Protein AF-A0A4V2EJ54-F1 (afdb_monomer)

Sequence (117 aa):
QKVIKNVDFNVNDDEEFTTFAYDKGTIFVTPNRIEYFEKGKPKRVYKIKLKEEDKMTYDEKNKNLILIREKAIAVLNPDKGLGIDETKRIKFRKPKTITTIETRDNGYFINGNWEYA

Foldseek 3Di:
DDDPPPAPPPDDPPWDKDWQDDPQFIWIDTPFKIWTDGPPDRDTPDMDGDDPLKAWDADPVVRWIWIDDDQWIATDDVVVVGDPVNIHRHGDPCSSQFDDWDDDPPDIDTDGDDDDD

Mean predicted aligned error: 8.37 Å

Radius of gyration: 15.28 Å; Cα contacts (8 Å, |Δi|>4): 190; chains: 1; bounding box: 37×32×45 Å

pLDDT: mean 79.63, std 14.42, range [30.09, 94.06]

Secondary structure (DSSP, 8-state):
----TT------TT---EEEE-SSEEEEEETTEEEEEETT-SSEEEEEE--TT-EEEEETTTTEEEEEETTEEEEEBTTTTB-STT-B----SSGGGEEEEEEETTEEEEEE-----

Nearest PDB structures (foldseek):
  4exv-assembly1_A  TM=5.402E-01  e=2.520E-01  Kluyveromyces lactis NRRL Y-1140
  4uuy-assembly1_A  TM=4.907E-01  e=5.711E-01  Saccharomyces cerevisiae
  9hcj-assembly1_T0  TM=4.317E-01  e=3.495E-01  Dictyostelium discoideum
  6v9g-assembly2_B  TM=5.626E-01  e=8.367E-01  Homo sapiens
  9hcj-assembly1_T1  TM=4.588E-01  e=6.031E-01  Dictyostelium discoideum

Organism: NCBI:txid161398

Solvent-accessible surface area (backbone atoms only — not comparable to full-atom values): 7287 Å² total; per-residue (Å²): 136,89,77,76,90,83,66,89,70,96,61,60,98,85,58,67,69,52,76,48,85,50,91,51,24,36,40,40,36,40,88,54,32,38,37,33,30,43,63,97,46,95,58,68,76,50,76,45,80,52,55,92,85,46,44,73,42,75,35,76,92,78,58,33,42,37,36,40,45,80,49,30,37,33,45,38,25,67,74,80,72,27,34,86,86,59,43,52,71,49,80,52,93,62,44,90,35,54,77,50,68,44,79,52,101,89,48,78,49,76,44,56,71,80,82,89,129

Structure (mmCIF, N/CA/C/O backbone):
data_AF-A0A4V2EJ54-F1
#
_entry.id   AF-A0A4V2EJ54-F1
#
loop_
_atom_site.group_PDB
_atom_site.id
_atom_site.type_symbol
_atom_site.label_atom_id
_atom_site.label_alt_id
_atom_site.label_comp_id
_atom_site.label_asym_id
_atom_site.label_entity_id
_atom_site.label_seq_id
_atom_site.pdbx_PDB_ins_code
_atom_site.Cartn_x
_atom_site.Cartn_y
_atom_site.Cartn_z
_atom_site.occupancy
_atom_site.B_iso_or_equiv
_atom_site.auth_seq_id
_atom_site.auth_comp_id
_atom_site.auth_asym_id
_atom_site.auth_atom_id
_atom_site.pdbx_PDB_model_num
ATOM 1 N N . GLN A 1 1 ? -8.974 18.017 0.670 1.00 36.72 1 GLN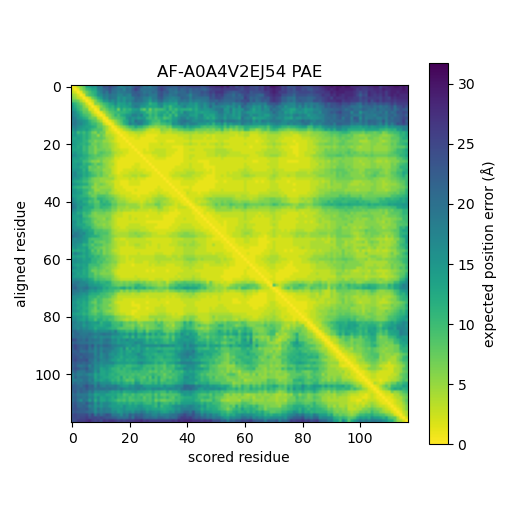 A N 1
ATOM 2 C CA . GLN A 1 1 ? -8.473 16.850 1.431 1.00 36.72 1 GLN A CA 1
ATOM 3 C C . GLN A 1 1 ? -9.160 16.814 2.794 1.00 36.72 1 GLN A C 1
ATOM 5 O O . GLN A 1 1 ? -9.015 17.761 3.555 1.00 36.72 1 GLN A O 1
ATOM 10 N N . LYS A 1 2 ? -9.977 15.792 3.091 1.00 30.09 2 LYS A N 1
ATOM 11 C CA . LYS A 1 2 ? -10.577 15.605 4.426 1.00 30.09 2 LYS A CA 1
ATOM 12 C C . LYS A 1 2 ? -9.641 14.719 5.249 1.00 30.09 2 LYS A C 1
ATOM 14 O O . LYS A 1 2 ? -9.600 13.514 5.036 1.00 30.09 2 LYS A O 1
ATOM 19 N N . VAL A 1 3 ? -8.881 15.334 6.150 1.00 36.91 3 VAL A N 1
ATOM 20 C CA . VAL A 1 3 ? -8.030 14.640 7.125 1.00 36.91 3 VAL A CA 1
ATOM 21 C C . VAL A 1 3 ? -8.931 14.026 8.199 1.00 36.91 3 VAL A C 1
ATOM 23 O O . VAL A 1 3 ? -9.763 14.718 8.791 1.00 36.91 3 VAL A O 1
ATOM 26 N N . ILE A 1 4 ? -8.809 12.719 8.427 1.00 40.97 4 ILE A N 1
ATOM 27 C CA . ILE A 1 4 ? -9.497 12.022 9.519 1.00 40.97 4 ILE A CA 1
ATOM 28 C C . ILE A 1 4 ? -8.817 12.450 10.824 1.00 40.97 4 ILE A C 1
ATOM 30 O O . ILE A 1 4 ? -7.644 12.170 11.035 1.00 40.97 4 ILE A O 1
ATOM 34 N N . LYS A 1 5 ? -9.552 13.159 11.688 1.00 40.78 5 LYS A N 1
ATOM 35 C CA . LYS A 1 5 ? -9.011 13.905 12.840 1.00 40.78 5 LYS A CA 1
ATOM 36 C C . LYS A 1 5 ? -8.536 13.080 14.052 1.00 40.78 5 LYS A C 1
ATOM 38 O O . LYS A 1 5 ? -8.125 13.686 15.027 1.00 40.78 5 LYS A O 1
ATOM 43 N N . ASN A 1 6 ? -8.565 11.746 14.024 1.00 42.59 6 ASN A N 1
ATOM 44 C CA . ASN A 1 6 ? -8.387 10.934 15.244 1.00 42.59 6 ASN A CA 1
ATOM 45 C C . ASN A 1 6 ? -7.373 9.780 15.116 1.00 42.59 6 ASN A C 1
ATOM 47 O O . ASN A 1 6 ? -7.458 8.812 15.869 1.00 42.59 6 ASN A O 1
ATOM 51 N N . VAL A 1 7 ? -6.434 9.849 14.172 1.00 50.72 7 VAL A N 1
ATOM 52 C CA . VAL A 1 7 ? -5.283 8.935 14.150 1.00 50.72 7 VAL A CA 1
ATOM 53 C C . VAL A 1 7 ? -4.035 9.789 14.279 1.00 50.72 7 VAL A C 1
ATOM 55 O O . VAL A 1 7 ? -3.739 10.582 13.390 1.00 50.72 7 VAL A O 1
ATOM 58 N N . ASP A 1 8 ? -3.352 9.653 15.413 1.00 51.66 8 ASP A N 1
ATOM 59 C CA . ASP A 1 8 ? -2.057 10.285 15.637 1.00 51.66 8 ASP A CA 1
ATOM 60 C C . ASP A 1 8 ? -1.022 9.487 14.839 1.00 51.66 8 ASP A C 1
ATOM 62 O O . ASP A 1 8 ? -0.525 8.437 15.263 1.00 51.66 8 ASP A O 1
ATOM 66 N N . PHE A 1 9 ? -0.832 9.890 13.584 1.00 61.06 9 PHE A N 1
ATOM 67 C CA . PHE A 1 9 ? 0.177 9.285 12.739 1.00 61.06 9 PHE A CA 1
ATOM 68 C C . PHE A 1 9 ? 1.531 9.735 13.279 1.00 61.06 9 PHE A C 1
ATOM 70 O O . PHE A 1 9 ? 1.836 10.922 13.298 1.00 61.06 9 PHE A O 1
ATOM 77 N N . ASN A 1 10 ? 2.352 8.782 13.717 1.00 57.56 10 ASN A N 1
ATOM 78 C CA . ASN A 1 10 ? 3.734 9.070 14.076 1.00 57.56 10 ASN A CA 1
ATOM 79 C C . ASN A 1 10 ? 4.522 9.295 12.774 1.00 57.56 10 ASN A C 1
ATOM 81 O O . ASN A 1 10 ? 5.034 8.350 12.157 1.00 57.56 10 ASN A O 1
ATOM 85 N N . VAL A 1 11 ? 4.481 10.536 12.306 1.00 59.34 11 VAL A N 1
ATOM 86 C CA . VAL A 1 11 ? 5.143 11.051 11.108 1.00 59.34 11 VAL A CA 1
ATOM 87 C C . VAL A 1 11 ? 6.097 12.126 11.600 1.00 59.34 11 VAL A C 1
ATOM 89 O O . VAL A 1 11 ? 5.705 12.959 12.411 1.00 59.34 11 VAL A O 1
ATOM 92 N N . ASN A 1 12 ? 7.350 12.091 11.152 1.00 60.97 12 ASN A N 1
ATOM 93 C CA . ASN A 1 12 ? 8.217 13.249 11.348 1.00 60.97 12 ASN A CA 1
ATOM 94 C C . ASN A 1 12 ? 7.620 14.422 10.562 1.00 60.97 12 ASN A C 1
ATOM 96 O O . ASN A 1 12 ? 7.111 14.196 9.467 1.00 60.97 12 ASN A O 1
ATOM 100 N N . ASP A 1 13 ? 7.721 15.648 11.075 1.00 59.78 13 ASP A N 1
ATOM 101 C CA . ASP A 1 13 ? 7.130 16.836 10.435 1.00 59.78 13 ASP A CA 1
ATOM 102 C C . ASP A 1 13 ? 7.590 17.046 8.972 1.00 59.78 13 ASP A C 1
ATOM 104 O O . ASP A 1 13 ? 6.872 17.657 8.184 1.00 59.78 13 ASP A O 1
ATOM 108 N N . ASP A 1 14 ? 8.733 16.466 8.584 1.00 65.00 14 ASP A N 1
ATOM 109 C CA . ASP A 1 14 ? 9.305 16.528 7.230 1.00 65.00 14 ASP A CA 1
ATOM 110 C C . ASP A 1 14 ? 8.939 15.339 6.313 1.00 65.00 14 ASP A C 1
ATOM 112 O O . ASP A 1 14 ? 9.364 15.290 5.157 1.00 65.00 14 ASP A O 1
ATOM 116 N N . GLU A 1 15 ? 8.212 14.325 6.796 1.00 74.88 15 GLU A N 1
ATOM 117 C CA . GLU A 1 15 ? 7.896 13.136 5.993 1.00 74.88 15 GLU A CA 1
ATOM 118 C C . GLU A 1 15 ? 6.590 13.333 5.207 1.00 74.88 15 GLU A C 1
ATOM 120 O O . GLU A 1 15 ? 5.494 13.363 5.768 1.00 74.88 15 GLU A O 1
ATOM 125 N N . GLU A 1 16 ? 6.704 13.409 3.876 1.00 83.31 16 GLU A N 1
ATOM 126 C CA . GLU A 1 16 ? 5.542 13.408 2.986 1.00 83.31 16 GLU A CA 1
ATOM 127 C C . GLU A 1 16 ? 4.698 12.145 3.189 1.00 83.31 16 GLU A C 1
ATOM 129 O O . GLU A 1 16 ? 5.204 11.019 3.265 1.00 83.31 16 GLU A O 1
ATOM 134 N N . PHE A 1 17 ? 3.380 12.322 3.238 1.00 88.62 17 PHE A N 1
ATOM 135 C CA . PHE A 1 17 ? 2.457 11.212 3.394 1.00 88.62 17 PHE A CA 1
ATOM 136 C C . PHE A 1 17 ? 1.176 11.401 2.587 1.00 88.62 17 PHE A C 1
ATOM 138 O O . PHE A 1 17 ? 0.749 12.506 2.259 1.00 88.62 17 PHE A O 1
ATOM 145 N N . THR A 1 18 ? 0.524 10.283 2.288 1.00 91.75 18 THR A N 1
ATOM 146 C CA . THR A 1 18 ? -0.803 10.223 1.677 1.00 91.75 18 THR A CA 1
ATOM 147 C C . THR A 1 18 ? -1.683 9.275 2.480 1.00 91.75 18 THR A C 1
ATOM 149 O O . THR A 1 18 ? -1.222 8.268 3.017 1.00 91.75 18 THR A O 1
ATOM 152 N N . THR A 1 19 ? -2.973 9.591 2.573 1.00 92.88 19 THR A N 1
ATOM 153 C CA . THR A 1 19 ? -3.962 8.733 3.232 1.00 92.88 19 THR A CA 1
ATOM 154 C C . THR A 1 19 ? -5.067 8.335 2.269 1.00 92.88 19 THR A C 1
ATOM 156 O O . THR A 1 19 ? -5.546 9.141 1.473 1.00 92.88 19 THR A O 1
ATOM 159 N N . PHE A 1 20 ? -5.492 7.081 2.379 1.00 93.31 20 PHE A N 1
ATOM 160 C CA . PHE A 1 20 ? -6.612 6.512 1.646 1.00 93.31 20 PHE A CA 1
ATOM 161 C C . PHE A 1 20 ? -7.670 6.076 2.657 1.00 93.31 20 PHE A C 1
ATOM 163 O O . PHE A 1 20 ? -7.433 5.189 3.482 1.00 93.31 20 PHE A O 1
ATOM 170 N N . ALA A 1 21 ? -8.821 6.744 2.620 1.00 92.62 21 ALA A N 1
ATOM 171 C CA . ALA A 1 21 ? -9.935 6.474 3.518 1.00 92.62 21 ALA A CA 1
ATOM 172 C C . ALA A 1 21 ? -10.819 5.343 2.974 1.00 92.62 21 ALA A C 1
ATOM 174 O O . ALA A 1 21 ? -11.231 5.369 1.813 1.00 92.62 21 ALA A O 1
ATOM 175 N N . TYR A 1 22 ? -11.139 4.397 3.850 1.00 92.81 22 TYR A N 1
ATOM 176 C CA . TYR A 1 22 ? -12.012 3.249 3.622 1.00 92.81 22 TYR A CA 1
ATOM 177 C C . 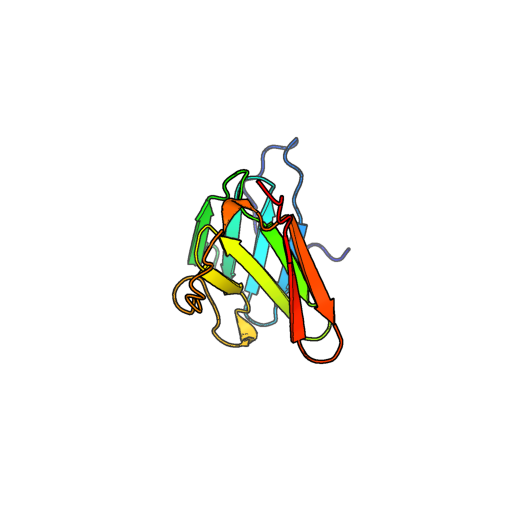TYR A 1 22 ? -13.122 3.241 4.675 1.00 92.81 22 TYR A C 1
ATOM 179 O O . TYR A 1 22 ? -13.004 3.887 5.723 1.00 92.81 22 TYR A O 1
ATOM 187 N N . ASP A 1 23 ? -14.189 2.485 4.444 1.00 93.56 23 ASP A N 1
ATOM 188 C CA . ASP A 1 23 ? -15.284 2.396 5.415 1.00 93.56 23 ASP A CA 1
ATOM 189 C C . ASP A 1 23 ? -14.835 1.683 6.702 1.00 93.56 23 ASP A C 1
ATOM 191 O O . ASP A 1 23 ? -15.199 2.097 7.812 1.00 93.56 23 ASP A O 1
ATOM 195 N N . LYS A 1 24 ? -13.981 0.659 6.564 1.00 93.38 24 LYS A N 1
ATOM 196 C CA . LYS A 1 24 ? -13.410 -0.121 7.673 1.00 93.38 24 LYS A CA 1
ATOM 197 C C . LYS A 1 24 ? -12.165 0.498 8.309 1.00 93.38 24 LYS A C 1
ATOM 199 O O . LYS A 1 24 ? -11.767 0.056 9.385 1.00 93.38 24 LYS A O 1
ATOM 204 N N . GLY A 1 25 ? -11.553 1.521 7.714 1.00 93.06 25 GLY A N 1
ATOM 205 C CA . GLY A 1 25 ? -10.349 2.126 8.283 1.00 93.06 25 GLY A CA 1
ATOM 206 C C . GLY A 1 25 ? -9.601 3.059 7.342 1.00 93.06 25 GLY A C 1
ATOM 207 O O . GLY A 1 25 ? -10.166 3.658 6.436 1.00 93.06 25 GLY A O 1
ATOM 208 N N . THR A 1 26 ? -8.311 3.247 7.581 1.00 93.94 26 THR A N 1
ATOM 209 C CA . THR A 1 26 ? -7.466 4.149 6.789 1.00 93.94 26 THR A CA 1
ATOM 210 C C . THR A 1 26 ? -6.147 3.475 6.479 1.00 93.94 26 THR A C 1
ATOM 212 O O . THR A 1 26 ? -5.495 2.935 7.375 1.00 93.94 26 THR A O 1
ATOM 215 N N . ILE A 1 27 ? -5.754 3.519 5.208 1.00 94.06 27 ILE A N 1
ATOM 216 C CA . ILE A 1 27 ? -4.391 3.194 4.807 1.00 94.06 27 ILE A CA 1
ATOM 217 C C . ILE A 1 27 ? -3.592 4.491 4.771 1.00 94.06 27 ILE A C 1
ATOM 219 O O . ILE A 1 27 ? -3.971 5.452 4.104 1.00 94.06 27 ILE A O 1
ATOM 223 N N . PHE A 1 28 ? -2.486 4.493 5.493 1.00 93.50 28 PHE A N 1
ATOM 224 C CA . PHE A 1 28 ? -1.510 5.564 5.557 1.00 93.50 28 PHE A CA 1
ATOM 225 C C . PHE A 1 28 ? -0.258 5.149 4.790 1.00 93.50 28 PHE A C 1
ATOM 227 O O . PHE A 1 28 ? 0.197 4.010 4.908 1.00 93.50 28 PHE A O 1
ATOM 234 N N . VAL A 1 29 ? 0.282 6.058 3.989 1.00 92.81 29 VAL A N 1
ATOM 235 C CA . VAL A 1 29 ? 1.386 5.789 3.070 1.00 92.81 29 VAL A CA 1
ATOM 236 C C . VAL A 1 29 ? 2.426 6.891 3.185 1.00 92.81 29 VAL A C 1
ATOM 238 O O . VAL A 1 29 ? 2.085 8.065 3.092 1.00 92.81 29 VAL A O 1
ATOM 241 N N . THR A 1 30 ? 3.688 6.502 3.316 1.00 91.31 30 THR A N 1
ATOM 242 C CA . THR A 1 30 ? 4.865 7.371 3.171 1.00 91.31 30 THR A CA 1
ATOM 243 C C . THR A 1 30 ? 5.820 6.756 2.145 1.00 91.31 30 THR A C 1
ATOM 245 O O . THR A 1 30 ? 5.611 5.599 1.758 1.00 91.31 30 THR A O 1
ATOM 248 N N . PRO A 1 31 ? 6.901 7.446 1.736 1.00 89.12 31 PRO A N 1
ATOM 249 C CA . PRO A 1 31 ? 7.917 6.866 0.855 1.00 89.12 31 PRO A CA 1
ATOM 250 C C . PRO A 1 31 ? 8.482 5.527 1.355 1.00 89.12 31 PRO A C 1
ATOM 252 O O . PRO A 1 31 ? 8.879 4.675 0.566 1.00 89.12 31 PRO A O 1
ATOM 255 N N . ASN A 1 32 ? 8.478 5.312 2.674 1.00 90.88 32 ASN A N 1
ATOM 256 C CA . ASN A 1 32 ? 9.165 4.193 3.313 1.00 90.88 32 ASN A CA 1
ATOM 257 C C . ASN A 1 32 ? 8.221 3.136 3.897 1.00 90.88 32 ASN A C 1
ATOM 259 O O . ASN A 1 32 ? 8.680 2.064 4.313 1.00 90.88 32 ASN A O 1
ATOM 263 N N . ARG A 1 33 ? 6.914 3.413 4.008 1.00 92.38 33 ARG A N 1
ATOM 264 C CA . ARG A 1 33 ? 5.973 2.476 4.635 1.00 92.38 33 ARG A CA 1
ATOM 265 C C . ARG A 1 33 ? 4.526 2.646 4.196 1.00 92.38 33 ARG A C 1
ATOM 267 O O . ARG A 1 33 ? 4.078 3.737 3.876 1.00 92.38 33 ARG A O 1
ATOM 274 N N . ILE A 1 34 ? 3.785 1.548 4.309 1.00 92.75 34 ILE A N 1
ATOM 275 C CA . ILE A 1 34 ? 2.322 1.517 4.286 1.00 92.75 34 ILE A CA 1
ATOM 276 C C . ILE A 1 34 ? 1.845 0.977 5.633 1.00 92.75 34 ILE A C 1
ATOM 278 O O . ILE A 1 34 ? 2.340 -0.047 6.105 1.00 92.75 34 ILE A O 1
ATOM 282 N N . GLU A 1 35 ? 0.876 1.635 6.250 1.00 93.31 35 GLU A N 1
ATOM 283 C CA . GLU A 1 35 ? 0.266 1.226 7.513 1.00 93.31 35 GLU A CA 1
ATOM 284 C C . GLU A 1 35 ? -1.256 1.202 7.365 1.00 93.31 35 GLU A C 1
ATOM 286 O O . GLU A 1 35 ? -1.833 2.041 6.677 1.00 93.31 35 GLU A O 1
ATOM 291 N N . TYR A 1 36 ? -1.916 0.234 7.999 1.00 93.06 36 TYR A N 1
ATOM 292 C CA . TYR A 1 36 ? -3.377 0.182 8.055 1.00 93.06 36 TYR A CA 1
ATOM 293 C C . TYR A 1 36 ? -3.866 0.336 9.488 1.00 93.06 36 TYR A C 1
ATOM 295 O O . TYR A 1 36 ? -3.412 -0.370 10.392 1.00 93.06 36 TYR A O 1
ATOM 303 N N . PHE A 1 37 ? -4.824 1.239 9.666 1.00 92.50 37 PHE A N 1
ATOM 304 C CA . PHE A 1 37 ? -5.506 1.510 10.922 1.00 92.50 37 PHE A CA 1
ATOM 305 C C . PHE A 1 37 ? -6.985 1.185 10.756 1.00 92.50 37 PHE A C 1
ATOM 307 O O . PHE A 1 37 ? -7.666 1.773 9.917 1.00 92.50 37 PHE A O 1
ATOM 314 N N . GLU A 1 38 ? -7.484 0.247 11.554 1.00 93.25 38 GLU A N 1
ATOM 315 C CA . GLU A 1 38 ? -8.905 -0.083 11.567 1.00 93.25 38 GLU A CA 1
ATOM 316 C C . GLU A 1 38 ? -9.701 1.008 12.287 1.00 93.25 38 GLU A C 1
ATOM 318 O O . GLU A 1 38 ? -9.274 1.563 13.303 1.00 93.25 38 GLU A O 1
ATOM 323 N N . LYS A 1 39 ? -10.883 1.323 11.761 1.00 91.88 39 LYS A N 1
ATOM 324 C CA . LYS A 1 39 ? -11.743 2.373 12.299 1.00 91.88 39 LYS A CA 1
ATOM 325 C C . LYS A 1 39 ? -12.125 2.063 13.747 1.00 91.88 39 LYS A C 1
ATOM 327 O O . LYS A 1 39 ? -12.607 0.981 14.062 1.00 91.88 39 LYS A O 1
ATOM 332 N N . GLY A 1 40 ? -11.925 3.042 14.627 1.00 88.38 40 GLY A N 1
ATOM 333 C CA . GLY A 1 40 ? -12.211 2.908 16.058 1.00 88.38 40 GLY A CA 1
ATOM 334 C C . GLY A 1 40 ? -11.140 2.159 16.856 1.00 88.38 40 GLY A C 1
ATOM 335 O O . GLY A 1 40 ? -11.275 2.056 18.073 1.00 88.38 40 GLY A O 1
ATOM 336 N N . LYS A 1 41 ? -10.062 1.677 16.218 1.00 87.62 41 LYS A N 1
ATOM 337 C CA . LYS A 1 41 ? -8.916 1.091 16.918 1.00 87.62 41 LYS A CA 1
ATOM 338 C C . LYS A 1 41 ? -7.724 2.053 16.895 1.00 87.62 41 LYS A C 1
ATOM 340 O O . LYS A 1 41 ? -7.336 2.515 15.828 1.00 87.62 41 LYS A O 1
ATOM 345 N N . PRO A 1 42 ? -7.089 2.319 18.050 1.00 80.94 42 PRO A N 1
A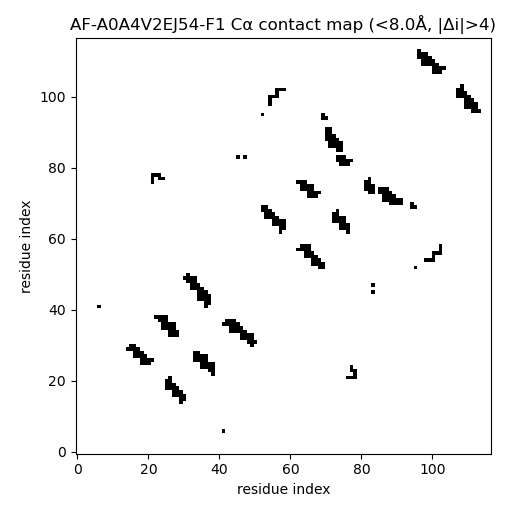TOM 346 C CA . PRO A 1 42 ? -5.932 3.213 18.114 1.00 80.94 42 PRO A CA 1
ATOM 347 C C . PRO A 1 42 ? -4.639 2.549 17.617 1.00 80.94 42 PRO A C 1
ATOM 349 O O . PRO A 1 42 ? -3.661 3.226 17.322 1.00 80.94 42 PRO A O 1
ATOM 352 N N . LYS A 1 43 ? -4.602 1.212 17.545 1.00 87.88 43 LYS A N 1
ATOM 353 C CA . LYS A 1 43 ? -3.420 0.457 17.118 1.00 87.88 43 LYS A CA 1
ATOM 354 C C . LYS A 1 43 ? -3.498 0.133 15.629 1.00 87.88 43 LYS A C 1
ATOM 356 O O . LYS A 1 43 ? -4.535 -0.320 15.148 1.00 87.88 43 LYS A O 1
ATOM 361 N N . ARG A 1 44 ? -2.368 0.289 14.931 1.00 90.56 44 ARG A N 1
ATOM 362 C CA . ARG A 1 44 ? -2.200 -0.214 13.560 1.00 90.56 44 ARG A CA 1
ATOM 363 C C . ARG A 1 44 ? -2.399 -1.730 13.516 1.00 90.56 44 ARG A C 1
ATOM 365 O O . ARG A 1 44 ? -1.922 -2.443 14.400 1.00 90.56 44 ARG A O 1
ATOM 372 N N . VAL A 1 45 ? -3.063 -2.203 12.470 1.00 90.88 45 VAL A N 1
ATOM 373 C CA . VAL A 1 45 ? -3.295 -3.627 12.201 1.00 90.88 45 VAL A CA 1
ATOM 374 C C . VAL A 1 45 ? -2.072 -4.243 11.530 1.00 90.88 45 VAL A C 1
ATOM 376 O O . VAL A 1 45 ? -1.592 -5.283 11.966 1.00 90.88 45 VAL A O 1
ATOM 379 N N . TYR A 1 46 ? -1.529 -3.582 10.504 1.00 90.94 46 TYR A N 1
ATOM 380 C CA . TYR A 1 46 ? -0.313 -4.028 9.826 1.00 90.94 46 TYR A CA 1
ATOM 381 C C . TYR A 1 46 ? 0.576 -2.858 9.402 1.00 90.94 46 TYR A C 1
ATOM 383 O O . TYR A 1 46 ? 0.130 -1.714 9.282 1.00 90.94 46 TYR A O 1
ATOM 391 N N . LYS A 1 47 ? 1.850 -3.182 9.152 1.00 91.62 47 LYS A N 1
ATOM 392 C CA . LYS A 1 47 ? 2.867 -2.288 8.594 1.00 91.62 47 LYS A CA 1
ATOM 393 C C . LYS A 1 47 ? 3.658 -3.021 7.517 1.00 91.62 47 LYS A C 1
ATOM 395 O O . LYS A 1 47 ? 4.175 -4.109 7.753 1.00 91.62 47 LYS A O 1
ATOM 400 N N . ILE A 1 48 ? 3.804 -2.385 6.365 1.00 90.56 48 ILE A N 1
ATOM 401 C CA . ILE A 1 48 ? 4.614 -2.837 5.241 1.00 90.56 48 ILE A CA 1
ATOM 402 C C . ILE A 1 48 ? 5.760 -1.839 5.093 1.00 90.56 48 ILE A C 1
ATOM 404 O O . ILE A 1 48 ? 5.517 -0.663 4.849 1.00 90.56 48 ILE A O 1
ATOM 408 N N . LYS A 1 49 ? 7.010 -2.288 5.237 1.00 91.56 49 LYS A N 1
ATOM 409 C CA . LYS A 1 49 ? 8.190 -1.467 4.919 1.00 91.56 49 LYS A CA 1
ATOM 410 C C . LYS A 1 49 ? 8.393 -1.463 3.408 1.00 91.56 49 LYS A C 1
ATOM 412 O O . LYS A 1 49 ? 8.503 -2.554 2.855 1.00 91.56 49 LYS A O 1
ATOM 417 N N . LEU A 1 50 ? 8.414 -0.299 2.769 1.00 89.88 50 LEU A N 1
ATOM 418 C CA . LEU A 1 50 ? 8.673 -0.153 1.336 1.00 89.88 50 LEU A CA 1
ATOM 419 C C . LEU A 1 50 ? 10.179 -0.185 1.051 1.00 89.88 50 LEU A C 1
ATOM 421 O O . LEU A 1 50 ? 10.991 0.199 1.897 1.00 89.88 50 LEU A O 1
ATOM 425 N N . LYS A 1 51 ? 10.532 -0.688 -0.130 1.00 89.00 51 LYS A N 1
ATOM 426 C CA . LYS A 1 51 ? 11.878 -0.614 -0.707 1.00 89.00 51 LYS A CA 1
ATOM 427 C C . LYS A 1 51 ? 11.862 0.295 -1.935 1.00 89.00 51 LYS A C 1
ATOM 429 O O . LYS A 1 51 ? 10.808 0.504 -2.524 1.00 89.00 51 LYS A O 1
ATOM 434 N N . GLU A 1 52 ? 13.025 0.779 -2.350 1.00 84.25 52 GLU A N 1
ATOM 435 C CA . GLU A 1 52 ? 13.171 1.654 -3.522 1.00 84.25 52 GLU A CA 1
ATOM 436 C C . GLU A 1 52 ? 12.645 1.003 -4.818 1.00 84.25 52 GLU A C 1
ATOM 438 O O . GLU A 1 52 ? 12.030 1.652 -5.672 1.00 84.25 52 GLU A O 1
ATOM 443 N N . GLU A 1 53 ? 12.814 -0.315 -4.955 1.00 83.44 53 GLU A N 1
ATOM 444 C CA . GLU A 1 53 ? 12.298 -1.060 -6.099 1.00 83.44 53 GLU A CA 1
ATOM 445 C C . GLU A 1 53 ? 10.772 -1.236 -6.092 1.00 83.44 53 GLU A C 1
ATOM 447 O O . GLU A 1 53 ? 10.202 -1.467 -7.163 1.00 83.44 53 GLU A O 1
ATOM 452 N N . ASP A 1 54 ? 10.099 -1.085 -4.946 1.00 87.38 54 ASP A N 1
ATOM 453 C CA . ASP A 1 54 ? 8.648 -1.251 -4.862 1.00 87.38 54 ASP A CA 1
ATOM 454 C C . ASP A 1 54 ? 7.943 -0.190 -5.725 1.00 87.38 54 ASP A C 1
ATOM 456 O O . ASP A 1 54 ? 8.395 0.952 -5.875 1.00 87.38 54 ASP A O 1
ATOM 460 N N . LYS A 1 55 ? 6.831 -0.583 -6.347 1.00 86.69 55 LYS A N 1
ATOM 461 C CA . LYS A 1 55 ? 6.000 0.307 -7.167 1.00 86.69 55 LYS A CA 1
ATOM 462 C C . LYS A 1 55 ? 4.571 0.246 -6.682 1.00 86.69 55 LYS A C 1
ATOM 464 O O . LYS A 1 55 ? 4.092 -0.810 -6.276 1.00 86.69 55 LYS A O 1
ATOM 469 N N . MET A 1 56 ? 3.889 1.378 -6.730 1.00 88.62 56 MET A N 1
ATOM 470 C CA . MET A 1 56 ? 2.551 1.499 -6.184 1.00 88.62 56 MET A CA 1
ATOM 471 C C . MET A 1 56 ? 1.687 2.376 -7.070 1.00 88.62 56 MET A C 1
ATOM 473 O O . MET A 1 56 ? 2.163 3.349 -7.648 1.00 88.62 56 MET A O 1
ATOM 477 N N . THR A 1 57 ? 0.413 2.024 -7.161 1.00 89.38 57 THR A N 1
ATOM 478 C CA . THR A 1 57 ? -0.599 2.844 -7.819 1.00 89.38 57 THR A CA 1
ATOM 479 C C . THR A 1 57 ? -1.923 2.713 -7.082 1.00 89.38 57 THR A C 1
ATOM 481 O O . THR A 1 57 ? -2.150 1.731 -6.366 1.00 89.38 57 THR A O 1
ATOM 484 N N . TYR A 1 58 ? -2.789 3.706 -7.239 1.00 89.81 58 TYR A N 1
ATOM 485 C CA . TYR A 1 58 ? -4.119 3.701 -6.652 1.00 89.81 58 TYR A CA 1
ATOM 486 C C . TYR A 1 58 ? -5.181 3.628 -7.750 1.00 89.81 58 TYR A C 1
ATOM 488 O O . TYR A 1 58 ? -5.231 4.448 -8.662 1.00 89.81 58 TYR A O 1
ATOM 496 N N . ASP A 1 59 ? -6.034 2.617 -7.653 1.00 88.62 59 ASP A N 1
ATOM 497 C CA . ASP A 1 59 ? -7.209 2.438 -8.495 1.00 88.62 59 ASP A CA 1
ATOM 498 C C . ASP A 1 59 ? -8.401 3.117 -7.826 1.00 88.62 59 ASP A C 1
ATOM 500 O O . ASP A 1 59 ? -9.035 2.539 -6.939 1.00 88.62 59 ASP A O 1
ATOM 504 N N . GLU A 1 60 ? -8.697 4.349 -8.240 1.00 87.62 60 GLU A N 1
ATOM 505 C CA . GLU A 1 60 ? -9.779 5.153 -7.664 1.00 87.62 60 GLU A CA 1
ATOM 506 C C . GLU A 1 60 ? -11.159 4.513 -7.855 1.00 87.62 60 GLU A C 1
ATOM 508 O O . GLU A 1 60 ? -11.985 4.546 -6.940 1.00 87.62 60 GLU A O 1
ATOM 513 N N . LYS A 1 61 ? -11.396 3.877 -9.011 1.00 87.62 61 LYS A N 1
ATOM 514 C CA . LYS A 1 61 ? -12.682 3.258 -9.369 1.00 87.62 61 LYS A CA 1
ATOM 515 C C . LYS A 1 61 ? -13.025 2.119 -8.418 1.00 87.62 61 LYS A C 1
ATOM 517 O O . LYS A 1 61 ? -14.150 2.027 -7.932 1.00 87.62 61 LYS A O 1
ATOM 522 N N . ASN A 1 62 ? -12.051 1.255 -8.138 1.00 87.38 62 ASN A N 1
ATOM 523 C CA . ASN A 1 62 ? -12.247 0.106 -7.256 1.00 87.38 62 ASN A CA 1
ATOM 524 C C . ASN A 1 62 ? -11.827 0.370 -5.808 1.00 87.38 62 ASN A C 1
ATOM 526 O O . ASN A 1 62 ? -12.017 -0.521 -4.972 1.00 87.38 62 ASN A O 1
ATOM 530 N N . LYS A 1 63 ? -11.256 1.547 -5.526 1.00 91.44 63 LYS A N 1
ATOM 531 C CA . LYS A 1 63 ? -10.595 1.903 -4.268 1.00 91.44 63 LYS A CA 1
ATOM 532 C C . LYS A 1 63 ? -9.571 0.849 -3.857 1.00 91.44 63 LYS A C 1
ATOM 534 O O . LYS A 1 63 ? -9.663 0.275 -2.782 1.00 91.44 63 LYS A O 1
ATOM 539 N N . ASN A 1 64 ? -8.645 0.503 -4.741 1.00 90.31 64 ASN A N 1
ATOM 540 C CA . ASN A 1 64 ? -7.609 -0.483 -4.436 1.00 90.31 64 ASN A CA 1
ATOM 541 C C . ASN A 1 64 ? -6.241 0.197 -4.433 1.00 90.31 64 ASN A C 1
ATOM 543 O O . ASN A 1 64 ? -5.870 0.833 -5.418 1.00 90.31 64 ASN A O 1
ATOM 547 N N . LEU A 1 65 ? -5.460 -0.000 -3.372 1.00 91.25 65 LEU A N 1
ATOM 548 C CA . LEU A 1 65 ? -4.041 0.338 -3.391 1.00 91.25 65 LEU A CA 1
ATOM 549 C C . LEU A 1 65 ? -3.248 -0.880 -3.866 1.00 91.25 65 LEU A C 1
ATOM 551 O O . LEU A 1 65 ? -3.297 -1.945 -3.252 1.00 91.25 65 LEU A O 1
ATOM 555 N N . ILE A 1 66 ? -2.540 -0.733 -4.976 1.00 89.31 66 ILE A N 1
ATOM 556 C CA . ILE A 1 66 ? -1.815 -1.823 -5.626 1.00 89.31 66 ILE A CA 1
ATOM 557 C C . ILE A 1 66 ? -0.338 -1.631 -5.349 1.00 89.31 66 ILE A C 1
ATOM 559 O O . ILE A 1 66 ? 0.203 -0.574 -5.654 1.00 89.31 66 ILE A O 1
ATOM 563 N N . LEU A 1 67 ? 0.309 -2.658 -4.811 1.00 89.12 67 LEU A N 1
ATOM 564 C CA . LEU A 1 67 ? 1.739 -2.681 -4.533 1.00 89.12 67 LEU A CA 1
ATOM 565 C C . LEU A 1 67 ? 2.383 -3.816 -5.328 1.00 89.12 67 LEU A C 1
ATOM 567 O O . LEU A 1 67 ? 2.046 -4.982 -5.1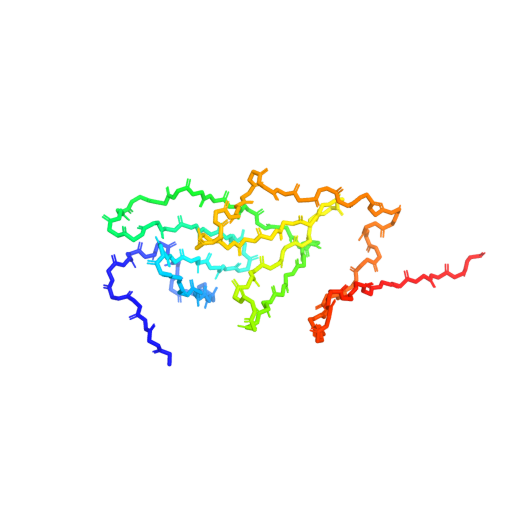29 1.00 89.12 67 LEU A O 1
ATOM 571 N N . ILE A 1 68 ? 3.342 -3.491 -6.187 1.00 85.75 68 ILE A N 1
ATOM 572 C CA . ILE A 1 68 ? 4.268 -4.468 -6.754 1.00 85.75 68 ILE A CA 1
ATOM 573 C C . ILE A 1 68 ? 5.527 -4.471 -5.910 1.00 85.75 68 ILE A C 1
ATOM 575 O O . ILE A 1 68 ? 6.192 -3.447 -5.750 1.00 85.75 68 ILE A O 1
ATOM 579 N N . ARG A 1 69 ? 5.854 -5.661 -5.417 1.00 81.75 69 ARG A N 1
ATOM 580 C CA . ARG A 1 69 ? 7.079 -5.941 -4.683 1.00 81.75 69 ARG A CA 1
ATOM 581 C C . ARG A 1 69 ? 7.700 -7.198 -5.231 1.00 81.75 69 ARG A C 1
ATOM 583 O O . ARG A 1 69 ? 7.070 -8.256 -5.194 1.00 81.75 69 ARG A O 1
ATOM 590 N N . GLU A 1 70 ? 8.958 -7.105 -5.644 1.00 76.75 70 GLU A N 1
ATOM 591 C CA . GLU A 1 70 ? 9.733 -8.246 -6.129 1.00 76.75 70 GLU A CA 1
ATOM 592 C C . GLU A 1 70 ? 8.915 -9.098 -7.123 1.00 76.75 70 GLU A C 1
ATOM 594 O O . GLU A 1 70 ? 8.721 -8.708 -8.267 1.00 76.75 70 GLU A O 1
ATOM 599 N N . LYS A 1 71 ? 8.399 -10.256 -6.691 1.00 73.25 71 LYS A N 1
ATOM 600 C CA . LYS A 1 71 ? 7.649 -11.229 -7.504 1.00 73.25 71 LYS A CA 1
ATOM 601 C C . LYS A 1 71 ? 6.177 -11.359 -7.087 1.00 73.25 71 LYS A C 1
ATOM 603 O O . LYS A 1 71 ? 5.606 -12.446 -7.195 1.00 73.25 71 LYS A O 1
ATOM 608 N N . ALA A 1 72 ? 5.585 -10.314 -6.521 1.00 80.12 72 ALA A N 1
ATOM 609 C CA . ALA A 1 72 ? 4.210 -10.345 -6.045 1.00 80.12 72 ALA A CA 1
ATOM 610 C C . ALA A 1 72 ? 3.486 -9.028 -6.320 1.00 80.12 72 ALA A C 1
ATOM 612 O O . ALA A 1 72 ? 4.095 -7.957 -6.338 1.00 80.12 72 ALA A O 1
ATOM 613 N N . ILE A 1 73 ? 2.169 -9.137 -6.494 1.00 83.19 73 ILE A N 1
ATOM 614 C CA . ILE A 1 73 ? 1.261 -7.997 -6.451 1.00 83.19 73 ILE A CA 1
ATOM 615 C C . ILE A 1 73 ? 0.415 -8.140 -5.186 1.00 83.19 73 ILE A C 1
ATOM 617 O O . ILE A 1 73 ? -0.275 -9.143 -4.994 1.00 83.19 73 ILE A O 1
ATOM 621 N N . ALA A 1 74 ? 0.465 -7.137 -4.319 1.00 86.56 74 ALA A N 1
ATOM 622 C CA . ALA A 1 74 ? -0.485 -6.976 -3.232 1.00 86.56 74 ALA A CA 1
ATOM 623 C C . ALA A 1 74 ? -1.597 -6.032 -3.688 1.00 86.56 74 ALA A C 1
ATOM 625 O O . ALA A 1 74 ? -1.323 -4.968 -4.242 1.00 86.56 74 ALA A O 1
ATOM 626 N N . VAL A 1 75 ? -2.844 -6.410 -3.426 1.00 88.31 75 VAL A N 1
ATOM 627 C CA . VAL A 1 75 ? -3.986 -5.503 -3.536 1.00 88.31 75 VAL A CA 1
ATOM 628 C C . VAL A 1 75 ? -4.455 -5.235 -2.118 1.00 88.31 75 VAL A C 1
ATOM 630 O O . VAL A 1 75 ? -4.863 -6.159 -1.423 1.00 88.31 75 VAL A O 1
ATOM 633 N N . LEU A 1 76 ? -4.362 -3.988 -1.675 1.00 91.12 76 LEU A N 1
ATOM 634 C CA . LEU A 1 76 ? -4.766 -3.567 -0.342 1.00 91.12 76 LEU A CA 1
ATOM 635 C C . LEU A 1 76 ? -6.116 -2.855 -0.454 1.00 91.12 76 LEU A C 1
ATOM 637 O O . LEU A 1 76 ? -6.233 -1.816 -1.108 1.00 91.12 76 LEU A O 1
ATOM 641 N N . ASN A 1 77 ? -7.137 -3.445 0.161 1.00 92.62 77 ASN A N 1
ATOM 642 C CA . ASN A 1 77 ? -8.479 -2.886 0.272 1.00 92.62 77 ASN A CA 1
ATOM 643 C C . ASN A 1 77 ? -9.170 -3.496 1.508 1.00 92.62 77 ASN A C 1
ATOM 645 O O . ASN A 1 77 ? -9.735 -4.593 1.420 1.00 92.62 77 ASN A O 1
ATOM 649 N N . PRO A 1 78 ? -9.158 -2.788 2.651 1.00 91.25 78 PRO A N 1
ATOM 650 C CA . PRO A 1 78 ? -9.759 -3.272 3.886 1.00 91.25 78 PRO A CA 1
ATOM 651 C C . PRO A 1 78 ? -11.252 -3.576 3.748 1.00 91.25 78 PRO A C 1
ATOM 653 O O . PRO A 1 78 ? -11.722 -4.585 4.276 1.00 91.25 78 PRO A O 1
ATOM 656 N N . ASP A 1 79 ? -11.994 -2.766 2.986 1.00 91.94 79 ASP A N 1
ATOM 657 C C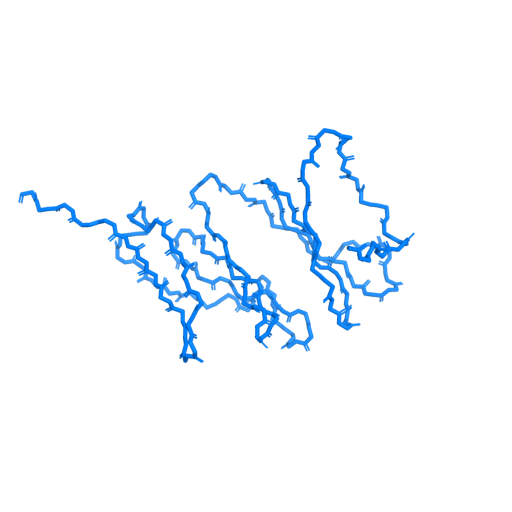A . ASP A 1 79 ? -13.438 -2.940 2.777 1.00 91.94 79 ASP A CA 1
ATOM 658 C C . ASP A 1 79 ? -13.746 -4.289 2.120 1.00 91.94 79 ASP A C 1
ATOM 660 O O . ASP A 1 79 ? -14.675 -4.983 2.544 1.00 91.94 79 ASP A O 1
ATOM 664 N N . LYS A 1 80 ? -12.885 -4.728 1.195 1.00 89.69 80 LYS A N 1
ATOM 665 C CA . LYS A 1 80 ? -12.953 -6.040 0.530 1.00 89.69 80 LYS A CA 1
ATOM 666 C C . LYS A 1 80 ? -12.268 -7.175 1.300 1.00 89.69 80 LYS A C 1
ATOM 668 O O . LYS A 1 80 ? -12.233 -8.294 0.802 1.00 89.69 80 LYS A O 1
ATOM 673 N N . GLY A 1 81 ? -11.718 -6.907 2.486 1.00 85.50 81 GLY A N 1
ATOM 674 C CA . GLY A 1 81 ? -10.939 -7.888 3.250 1.00 85.50 81 GLY A CA 1
ATOM 675 C C . GLY A 1 81 ? -9.583 -8.222 2.622 1.00 85.50 81 GLY A C 1
ATOM 676 O O . GLY A 1 81 ? -8.981 -9.224 2.982 1.00 85.50 81 GLY A O 1
ATOM 677 N N . LEU A 1 82 ? -9.101 -7.398 1.687 1.00 85.56 82 LEU A N 1
ATOM 678 C CA . LEU A 1 82 ? -7.822 -7.591 1.014 1.00 85.56 82 LEU A CA 1
ATOM 679 C C . LEU A 1 82 ? -6.715 -6.857 1.780 1.00 85.56 82 LEU A C 1
ATOM 681 O O . LEU A 1 82 ? -6.806 -5.651 2.024 1.00 85.56 82 LEU A O 1
ATOM 685 N N . GLY A 1 83 ? -5.658 -7.581 2.140 1.00 79.12 83 GLY A N 1
ATOM 686 C CA . GLY A 1 83 ? -4.526 -7.071 2.913 1.00 79.12 83 GLY A CA 1
ATOM 687 C C . GLY A 1 83 ? -3.200 -7.711 2.505 1.00 79.12 83 GLY A C 1
ATOM 688 O O . GLY A 1 83 ? -3.082 -8.300 1.433 1.00 79.12 83 GLY A O 1
ATOM 689 N N . ILE A 1 84 ? -2.187 -7.596 3.370 1.00 73.56 84 ILE A N 1
ATOM 690 C CA . ILE A 1 84 ? -0.843 -8.146 3.116 1.00 73.56 84 ILE A CA 1
ATOM 691 C C . ILE A 1 84 ? -0.850 -9.674 2.930 1.00 73.56 84 ILE A C 1
ATOM 693 O O . ILE A 1 84 ? -0.064 -10.208 2.146 1.00 73.56 84 ILE A O 1
ATOM 697 N N . ASP A 1 85 ? -1.764 -10.364 3.607 1.00 71.81 85 ASP A N 1
ATOM 698 C CA . ASP A 1 85 ? -1.868 -11.823 3.562 1.00 71.81 85 ASP A CA 1
ATOM 699 C C . ASP A 1 85 ? -2.575 -12.317 2.291 1.00 71.81 85 ASP A C 1
ATOM 701 O O . ASP A 1 85 ? -2.279 -13.397 1.791 1.00 71.81 85 ASP A O 1
ATOM 705 N N . GLU A 1 86 ? -3.404 -11.469 1.677 1.00 69.50 86 GLU A N 1
ATOM 706 C CA . GLU A 1 86 ? -4.157 -11.757 0.446 1.00 69.50 86 GLU A CA 1
ATOM 707 C C . GLU A 1 86 ? -3.362 -11.397 -0.826 1.00 69.50 86 GLU A C 1
ATOM 709 O O . GLU A 1 86 ? -3.906 -11.057 -1.882 1.00 69.50 86 GLU A O 1
ATOM 714 N N . THR A 1 87 ? -2.030 -11.449 -0.738 1.00 66.31 87 THR A N 1
ATOM 715 C CA . THR A 1 87 ? -1.132 -11.143 -1.856 1.00 66.31 87 THR A CA 1
ATOM 716 C C . THR A 1 87 ? -1.273 -12.166 -2.981 1.00 66.31 87 THR A C 1
ATOM 718 O O . THR A 1 87 ? -0.911 -13.339 -2.852 1.00 66.31 87 THR A O 1
ATOM 721 N N . LYS A 1 88 ? -1.709 -11.713 -4.163 1.00 66.81 88 LYS A N 1
ATOM 722 C CA . LYS A 1 88 ? -1.629 -12.528 -5.378 1.00 66.81 88 LYS A CA 1
ATOM 723 C C . LYS A 1 88 ? -0.181 -12.568 -5.858 1.00 66.81 88 LYS A C 1
ATOM 725 O O . LYS A 1 88 ? 0.349 -11.630 -6.458 1.00 66.81 88 LYS A O 1
ATOM 730 N N . ARG A 1 89 ? 0.480 -13.699 -5.616 1.00 61.22 89 ARG A N 1
ATOM 731 C CA . ARG A 1 89 ? 1.832 -13.958 -6.123 1.00 61.22 89 ARG A CA 1
ATOM 732 C C . ARG A 1 89 ? 1.801 -14.148 -7.639 1.00 61.22 89 ARG A C 1
ATOM 734 O O . ARG A 1 89 ? 1.550 -15.244 -8.131 1.00 61.22 89 ARG A O 1
ATOM 741 N N . ILE A 1 90 ? 2.095 -13.084 -8.377 1.00 66.75 90 ILE A N 1
ATOM 742 C CA . ILE A 1 90 ? 2.334 -13.145 -9.820 1.00 66.75 90 ILE A CA 1
ATOM 743 C C . ILE A 1 90 ? 3.840 -13.264 -10.038 1.00 66.75 90 ILE A C 1
ATOM 745 O O . ILE A 1 90 ? 4.597 -12.327 -9.797 1.00 66.75 90 ILE A O 1
ATOM 749 N N . LYS A 1 91 ? 4.290 -14.437 -10.494 1.00 63.19 91 LYS A N 1
ATOM 750 C CA . LYS A 1 91 ? 5.708 -14.672 -10.791 1.00 63.19 91 LYS A CA 1
ATOM 751 C C . LYS A 1 91 ? 6.120 -13.889 -12.037 1.00 63.19 91 LYS A C 1
ATOM 753 O O . LYS A 1 91 ? 5.988 -14.377 -13.156 1.00 63.19 91 LYS A O 1
ATOM 758 N N . PHE A 1 92 ? 6.685 -12.705 -11.842 1.00 70.56 92 PHE A N 1
ATOM 759 C CA . PHE A 1 92 ? 7.369 -11.994 -12.917 1.00 70.56 92 PHE A CA 1
ATOM 760 C C . PHE A 1 92 ? 8.687 -12.689 -13.262 1.00 70.56 92 PHE A C 1
ATOM 762 O O . PHE A 1 92 ? 9.495 -12.995 -12.380 1.00 70.56 92 PHE A O 1
ATOM 769 N N . ARG A 1 93 ? 8.928 -12.912 -14.558 1.00 71.38 93 ARG A N 1
ATOM 770 C CA . ARG A 1 93 ? 10.190 -13.487 -15.054 1.00 71.38 93 ARG A CA 1
ATOM 771 C C . ARG A 1 93 ? 11.369 -12.524 -14.861 1.00 71.38 93 ARG A C 1
ATOM 773 O O . ARG A 1 93 ? 12.465 -12.970 -14.541 1.00 71.38 93 ARG A O 1
ATOM 780 N N . LYS A 1 94 ? 11.133 -11.217 -15.024 1.00 73.19 94 LYS A N 1
ATOM 781 C CA . LYS A 1 94 ? 12.110 -10.135 -14.826 1.00 73.19 94 LYS A CA 1
ATOM 782 C C . LYS A 1 94 ? 11.472 -9.000 -14.003 1.00 73.19 94 LYS A C 1
ATOM 784 O O . LYS A 1 94 ? 11.023 -8.016 -14.564 1.00 73.19 94 LYS A O 1
ATOM 789 N N . PRO A 1 95 ? 11.375 -9.125 -12.672 1.00 70.81 95 PRO A N 1
ATOM 790 C CA . PRO A 1 95 ? 10.691 -8.122 -11.851 1.00 70.81 95 PRO A CA 1
ATOM 791 C C . PRO A 1 95 ? 11.412 -6.770 -11.817 1.00 70.81 95 PRO A C 1
ATOM 793 O O . PRO A 1 95 ? 10.772 -5.729 -11.787 1.00 70.81 95 PRO A O 1
ATOM 796 N N . LYS A 1 96 ? 12.750 -6.783 -11.890 1.00 74.06 96 LYS A N 1
ATOM 797 C CA . LYS A 1 96 ? 13.582 -5.570 -11.879 1.00 74.06 96 LYS A CA 1
ATOM 798 C C . LYS A 1 96 ? 13.394 -4.675 -13.104 1.00 74.06 96 LYS A C 1
ATOM 800 O O . LYS A 1 96 ? 13.843 -3.541 -13.082 1.00 74.06 96 LYS A O 1
ATOM 805 N N . THR A 1 97 ? 12.781 -5.185 -14.171 1.00 75.38 97 THR A N 1
ATOM 806 C CA . THR A 1 97 ? 12.529 -4.391 -15.373 1.00 75.38 97 THR A CA 1
ATOM 807 C C . THR A 1 97 ? 11.194 -3.666 -15.323 1.00 75.38 97 THR A C 1
ATOM 809 O O . THR A 1 97 ? 10.934 -2.875 -16.219 1.00 75.38 97 THR A O 1
ATOM 812 N N . ILE A 1 98 ? 10.344 -3.940 -14.326 1.00 78.50 98 ILE A N 1
ATOM 813 C CA . ILE A 1 98 ? 9.042 -3.286 -14.178 1.00 78.50 98 ILE A CA 1
ATOM 814 C C . ILE A 1 98 ? 9.269 -1.824 -13.801 1.00 78.50 98 ILE A C 1
ATOM 816 O O . ILE A 1 98 ? 9.906 -1.527 -12.792 1.00 78.50 98 ILE A O 1
ATOM 820 N N . THR A 1 99 ? 8.726 -0.919 -14.607 1.00 76.50 99 THR A N 1
ATOM 821 C CA . THR A 1 99 ? 8.872 0.527 -14.431 1.00 76.50 99 THR A CA 1
ATOM 822 C C . THR A 1 99 ? 7.589 1.158 -13.908 1.00 76.50 99 THR A C 1
ATOM 824 O O . THR A 1 99 ? 7.652 1.974 -12.990 1.00 76.50 99 THR A O 1
ATOM 827 N N . THR A 1 100 ? 6.426 0.769 -14.445 1.00 76.06 100 THR A N 1
ATOM 828 C CA . THR A 1 100 ? 5.141 1.404 -14.114 1.00 76.06 100 THR A CA 1
ATOM 829 C C . THR A 1 100 ? 3.977 0.420 -14.020 1.00 76.06 100 THR A C 1
ATOM 831 O O . THR A 1 100 ? 4.011 -0.691 -14.557 1.00 76.06 100 THR A O 1
ATOM 834 N N . ILE A 1 101 ? 2.930 0.860 -13.314 1.00 79.44 101 ILE A N 1
ATOM 835 C CA . ILE A 1 101 ? 1.631 0.192 -13.221 1.00 79.44 101 ILE A CA 1
ATOM 836 C C . ILE A 1 101 ? 0.556 1.225 -13.517 1.00 79.44 101 ILE A C 1
ATOM 838 O O . ILE A 1 101 ? 0.487 2.260 -12.853 1.00 79.44 101 ILE A O 1
ATOM 842 N N . GLU A 1 102 ? -0.311 0.907 -14.465 1.00 79.75 102 GLU A N 1
ATOM 843 C CA . GLU A 1 102 ? -1.424 1.757 -14.864 1.00 79.75 102 GLU A CA 1
ATOM 844 C C . GLU A 1 102 ? -2.749 1.036 -14.646 1.00 79.75 102 GLU A C 1
ATOM 846 O O . GLU A 1 102 ? -2.915 -0.145 -14.972 1.00 79.75 102 GLU A O 1
ATOM 851 N N . THR A 1 103 ? -3.712 1.775 -14.113 1.00 78.19 103 THR A N 1
ATOM 852 C CA . THR A 1 103 ? -5.104 1.357 -13.994 1.00 78.19 103 THR A CA 1
ATOM 853 C C . THR A 1 103 ? -5.832 1.719 -15.291 1.00 78.19 103 THR A C 1
ATOM 855 O O . THR A 1 103 ? -5.756 2.850 -15.767 1.00 78.19 103 THR A O 1
ATOM 858 N N . ARG A 1 104 ? -6.510 0.746 -15.910 1.00 80.38 104 ARG A N 1
ATOM 859 C CA . ARG A 1 104 ? -7.360 0.944 -17.100 1.00 80.38 104 ARG A CA 1
ATOM 860 C C . ARG A 1 104 ? -8.726 0.302 -16.876 1.00 80.38 104 ARG A C 1
ATOM 862 O O . ARG A 1 104 ? -8.895 -0.477 -15.940 1.00 80.38 104 ARG A O 1
ATOM 869 N N . ASP A 1 105 ? -9.691 0.593 -17.750 1.00 73.19 105 ASP A N 1
ATOM 870 C CA . ASP A 1 105 ? -11.115 0.276 -17.542 1.00 73.19 105 ASP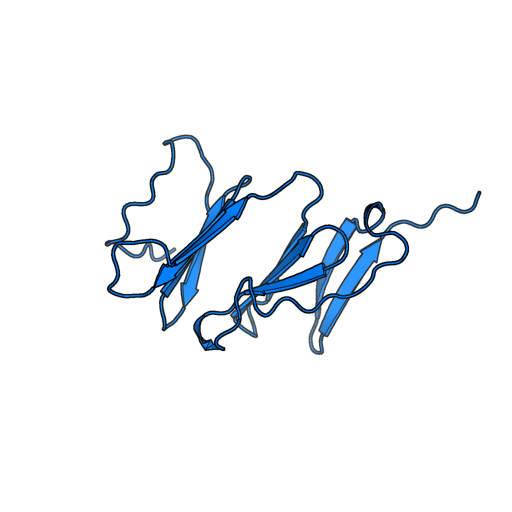 A CA 1
ATOM 871 C C . ASP A 1 105 ? -11.415 -1.161 -17.093 1.00 73.19 105 ASP A C 1
ATOM 873 O O . ASP A 1 105 ? -12.306 -1.355 -16.260 1.00 73.19 105 ASP A O 1
ATOM 877 N N . ASN A 1 106 ? -10.645 -2.133 -17.599 1.00 75.50 106 ASN A N 1
ATOM 878 C CA . ASN A 1 106 ? -10.834 -3.567 -17.363 1.00 75.50 106 ASN A CA 1
ATOM 879 C C . ASN A 1 106 ? -9.612 -4.274 -16.746 1.00 75.50 106 ASN A C 1
ATOM 881 O O . ASN A 1 106 ? -9.535 -5.503 -16.793 1.00 75.50 106 ASN A O 1
ATOM 885 N N . GLY A 1 107 ? -8.640 -3.550 -16.181 1.00 76.81 107 GLY A N 1
ATOM 886 C CA . GLY A 1 107 ? -7.513 -4.218 -15.530 1.00 76.81 107 GLY A CA 1
ATOM 887 C C . GLY A 1 107 ? -6.301 -3.352 -15.222 1.00 76.81 107 GLY A C 1
ATOM 888 O O . GLY A 1 107 ? -6.335 -2.124 -15.290 1.00 76.81 107 GLY A O 1
ATOM 889 N N . TYR A 1 108 ? -5.214 -4.040 -14.882 1.00 80.38 108 TYR A N 1
ATOM 890 C CA . TYR A 1 108 ? -3.933 -3.443 -14.522 1.00 80.38 108 TYR A CA 1
ATOM 891 C C . TYR A 1 108 ? -2.897 -3.763 -15.593 1.00 80.38 108 TYR A C 1
ATOM 893 O O . TYR A 1 108 ? -2.672 -4.931 -15.915 1.00 80.38 108 TYR A O 1
ATOM 901 N N . PHE A 1 109 ? -2.270 -2.725 -16.133 1.00 82.00 109 PHE A N 1
ATOM 902 C CA . PHE A 1 109 ? -1.200 -2.839 -17.115 1.00 82.00 109 PHE A CA 1
ATOM 903 C C . PHE A 1 109 ? 0.129 -2.614 -16.408 1.00 82.00 109 PHE A C 1
ATOM 905 O O . PHE A 1 109 ? 0.296 -1.632 -15.690 1.00 82.00 109 PHE A O 1
ATOM 912 N N . ILE A 1 110 ? 1.056 -3.551 -16.582 1.00 81.94 110 ILE A N 1
ATOM 913 C CA . ILE A 1 110 ? 2.368 -3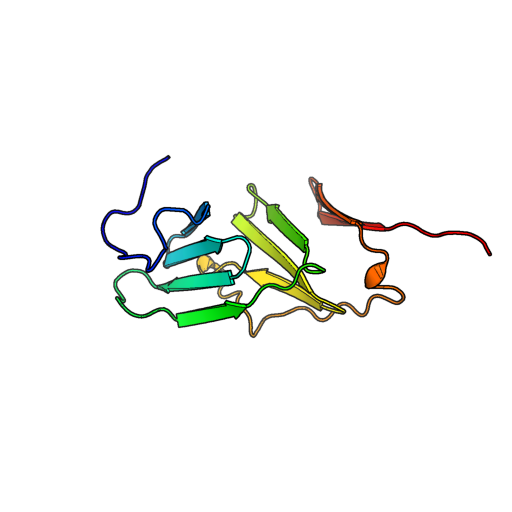.533 -15.936 1.00 81.94 110 ILE A CA 1
ATOM 914 C C . ILE A 1 110 ? 3.398 -3.423 -17.047 1.00 81.94 110 ILE A C 1
ATOM 916 O O . ILE A 1 110 ? 3.529 -4.343 -17.857 1.00 81.94 110 ILE A O 1
ATOM 920 N N . ASN A 1 111 ? 4.109 -2.301 -17.086 1.00 80.00 111 ASN A N 1
ATOM 921 C CA . ASN A 1 111 ? 5.100 -2.027 -18.118 1.00 80.00 111 ASN A CA 1
ATOM 922 C C . ASN A 1 111 ? 6.505 -2.272 -17.577 1.00 80.00 111 ASN A C 1
ATOM 924 O O . ASN A 1 111 ? 6.787 -2.059 -16.395 1.00 80.00 111 ASN A O 1
ATOM 928 N N . GLY A 1 112 ? 7.401 -2.704 -18.455 1.00 80.38 112 GLY A N 1
ATOM 929 C CA . GLY A 1 112 ? 8.805 -2.837 -18.123 1.00 80.38 112 GLY A CA 1
ATOM 930 C C . GLY A 1 112 ? 9.699 -2.846 -19.351 1.00 80.38 112 GLY A C 1
ATOM 931 O O . GLY A 1 112 ? 9.261 -3.208 -20.442 1.00 80.38 112 GLY A O 1
ATOM 932 N N . ASN A 1 113 ? 10.954 -2.454 -19.162 1.00 77.50 113 ASN A N 1
ATOM 933 C CA . ASN A 1 113 ? 11.917 -2.347 -20.252 1.00 77.50 113 ASN A CA 1
ATOM 934 C C . ASN A 1 113 ? 12.498 -3.721 -20.599 1.00 77.50 113 ASN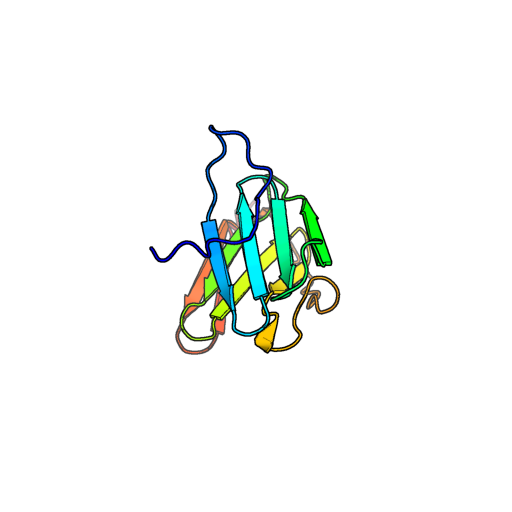 A C 1
ATOM 936 O O . ASN A 1 113 ? 12.930 -4.477 -19.726 1.00 77.50 113 ASN A O 1
ATOM 940 N N . TRP A 1 114 ? 12.543 -4.042 -21.888 1.00 75.38 114 TRP A N 1
ATOM 941 C CA . TRP A 1 114 ? 13.268 -5.203 -22.383 1.00 75.38 114 TRP A CA 1
ATOM 942 C C . TRP A 1 114 ? 14.318 -4.738 -23.380 1.00 75.38 114 TRP A C 1
ATOM 944 O O . TRP A 1 114 ? 13.984 -4.256 -24.456 1.00 75.38 114 TRP A O 1
ATOM 954 N N . GLU A 1 115 ? 15.583 -4.870 -22.999 1.00 65.25 115 GLU A N 1
ATOM 955 C CA . GLU A 1 115 ? 16.704 -4.648 -23.904 1.00 65.25 115 GLU A CA 1
ATOM 956 C C . GLU A 1 115 ? 17.040 -5.959 -24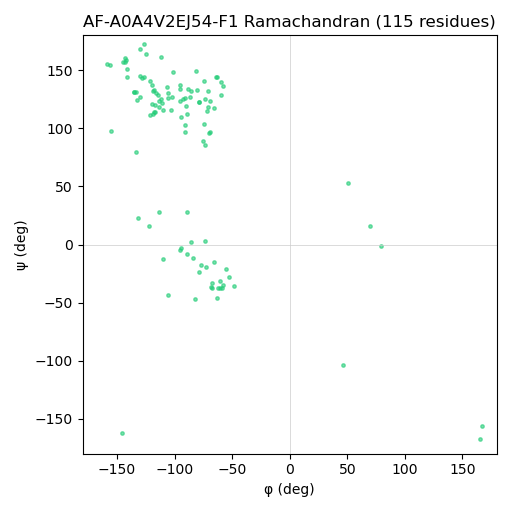.620 1.00 65.25 115 GLU A C 1
ATOM 958 O O . GLU A 1 115 ? 17.098 -7.029 -23.997 1.00 65.25 115 GLU A O 1
ATOM 963 N N . TYR A 1 116 ? 17.226 -5.868 -25.936 1.00 65.25 116 TYR A N 1
ATOM 964 C CA . TYR A 1 116 ? 17.805 -6.930 -26.747 1.00 65.25 116 TYR A CA 1
ATOM 965 C C . TYR A 1 116 ? 19.324 -6.890 -26.541 1.00 65.25 116 TYR A C 1
ATOM 967 O O . TYR A 1 116 ? 19.933 -5.843 -26.753 1.00 65.25 116 TYR A O 1
ATOM 975 N N . ALA A 1 117 ? 19.905 -8.001 -26.088 1.00 56.72 117 ALA A N 1
ATOM 976 C CA . ALA A 1 117 ? 21.351 -8.198 -26.010 1.00 56.72 117 ALA A CA 1
ATOM 977 C C . ALA A 1 117 ? 21.802 -9.073 -27.180 1.00 56.72 117 ALA A C 1
ATOM 979 O O . ALA A 1 117 ? 21.069 -10.049 -27.470 1.00 56.72 117 ALA A O 1
#